Protein AF-A0A7S0MR17-F1 (afdb_monomer_lite)

Organism: NCBI:txid233186

pLDDT: mean 76.52, std 21.22, range [33.5, 97.62]

Radius of gyration: 25.59 Å; chains: 1; bounding box: 51×42×95 Å

Secondary structure (DSSP, 8-state):
----------------------------B-HHHHHHHHHHHHSS---SGGGGTTSHHHHHHHHHH-HHHHHHHHHTSSS-BTB-TTS-HHHHHHHHHHHTT--GGG--HHHHHHT-HHHHHHHHHHHHHHHHHTT-TT---PBPSPSSGGG-

Sequence (152 aa):
LRAVEKKSRTMFAHPSAHTPLSHPSTARLGLQEIFDWAERMSGIPCKCLKDLQDGAILSNIMRRIFPLAAQSCALSGTVGIGARYHDDHWSHVSAMTTYLQLPDHLLDYMGVASGSFEASYGVLVSFYFLNGLSQKHDFAVDFAHPIHPPLA

Foldseek 3Di:
DDDDDDDDDDDDDDDPPPPPPPPPPFPAAAPVNLQVVLCVQQVHRGDALLVPLQVSSVLSNLCRLCVVLLVVCVVVCLVPPPPPPPRHNPSSNVSSCVSVVPDPQQAPNVCSNVSNPCRSVSNSVSSVQSSQCSVDVPDDHHHDPPNDPVVD

Structure (mmCIF, N/CA/C/O backbone):
data_AF-A0A7S0MR17-F1
#
_entry.id   AF-A0A7S0MR17-F1
#
loop_
_atom_site.group_PDB
_atom_site.id
_atom_site.type_symbol
_atom_site.label_atom_id
_atom_site.label_alt_id
_atom_site.label_comp_id
_atom_site.label_asym_id
_atom_site.label_entity_id
_atom_site.label_seq_id
_atom_site.pdbx_PDB_ins_code
_atom_site.Cartn_x
_atom_site.Cartn_y
_atom_site.Cartn_z
_atom_site.occupancy
_atom_site.B_iso_or_equiv
_atom_site.auth_seq_id
_atom_site.auth_comp_id
_atom_site.auth_asym_id
_atom_site.auth_atom_id
_atom_site.pdbx_PDB_model_num
ATOM 1 N N . LEU A 1 1 ? -21.533 -28.681 81.004 1.00 42.50 1 LEU A N 1
ATOM 2 C CA . LEU A 1 1 ? -20.401 -28.830 80.061 1.00 42.50 1 LEU A CA 1
ATOM 3 C C . LEU A 1 1 ? -20.919 -28.560 78.647 1.00 42.50 1 LEU A C 1
ATOM 5 O O . LEU A 1 1 ? -21.804 -29.287 78.237 1.00 42.50 1 LEU A O 1
ATOM 9 N N . ARG A 1 2 ? -20.422 -27.481 78.008 1.00 39.69 2 ARG A N 1
ATOM 10 C CA . ARG A 1 2 ? -20.246 -27.218 76.550 1.00 39.69 2 ARG A CA 1
ATOM 11 C C . ARG A 1 2 ? -21.361 -27.711 75.592 1.00 39.69 2 ARG A C 1
ATOM 13 O O . ARG A 1 2 ? -21.556 -28.905 75.462 1.00 39.69 2 ARG A O 1
ATOM 20 N N . ALA A 1 3 ? -22.178 -26.870 74.947 1.00 33.50 3 ALA A N 1
ATOM 21 C CA . ALA A 1 3 ? -21.874 -25.922 73.854 1.00 33.50 3 ALA A CA 1
ATOM 22 C C . ALA A 1 3 ? -21.032 -26.517 72.702 1.00 33.50 3 ALA A C 1
ATOM 24 O O . ALA A 1 3 ? -19.895 -26.905 72.948 1.00 33.50 3 ALA A O 1
ATOM 25 N N . VAL A 1 4 ? -21.611 -26.552 71.488 1.00 42.41 4 VAL A N 1
ATOM 26 C CA . VAL A 1 4 ? -21.072 -26.222 70.136 1.00 42.41 4 VAL A CA 1
ATOM 27 C C . VAL A 1 4 ? -22.116 -26.742 69.120 1.00 42.41 4 VAL A C 1
ATOM 29 O O . VAL A 1 4 ? -22.362 -27.939 69.050 1.00 42.41 4 VAL A O 1
ATOM 32 N N . GLU A 1 5 ? -23.010 -25.919 68.567 1.00 35.69 5 GLU A N 1
ATOM 33 C CA . GLU A 1 5 ? -22.875 -24.955 67.451 1.00 35.69 5 GLU A CA 1
ATOM 34 C C . GLU A 1 5 ? -22.665 -25.544 66.040 1.00 35.69 5 GLU A C 1
ATOM 36 O O . GLU A 1 5 ? -21.624 -26.106 65.731 1.00 35.69 5 GLU A O 1
ATOM 41 N N . LYS A 1 6 ? -23.662 -25.232 65.189 1.00 36.53 6 LYS A N 1
ATOM 42 C CA . LYS A 1 6 ? -23.595 -24.746 63.793 1.00 36.53 6 LYS A CA 1
ATOM 43 C C . LYS A 1 6 ? -22.846 -25.590 62.748 1.00 36.53 6 LYS A C 1
ATOM 45 O O . LYS A 1 6 ? -21.634 -25.721 62.806 1.00 36.53 6 LYS A O 1
ATOM 50 N N . LYS A 1 7 ? -23.509 -25.835 61.606 1.00 41.22 7 LYS A N 1
ATOM 51 C CA . LYS A 1 7 ? -23.463 -24.876 60.478 1.00 41.22 7 LYS A CA 1
ATOM 52 C C . LYS A 1 7 ? -24.479 -25.206 59.381 1.00 41.22 7 LYS A C 1
ATOM 54 O O . LYS A 1 7 ? -24.493 -26.301 58.830 1.00 41.22 7 LYS A O 1
ATOM 59 N N . SER A 1 8 ? -25.284 -24.202 59.049 1.00 39.66 8 SER A N 1
ATOM 60 C CA . SER A 1 8 ? -26.085 -24.087 57.834 1.00 39.66 8 SER A CA 1
ATOM 61 C C . SER A 1 8 ? -25.241 -24.356 56.588 1.00 39.66 8 SER A C 1
ATOM 63 O O . SER A 1 8 ? -24.134 -23.824 56.474 1.00 39.66 8 SER A O 1
ATOM 65 N N . ARG A 1 9 ? -25.769 -25.129 55.633 1.00 35.75 9 ARG A N 1
ATOM 66 C CA . ARG A 1 9 ? -25.192 -25.225 54.290 1.00 35.75 9 ARG A CA 1
ATOM 67 C C . ARG A 1 9 ? -26.045 -24.408 53.330 1.00 35.75 9 ARG A C 1
ATOM 69 O O . ARG A 1 9 ? -27.203 -24.711 53.070 1.00 35.75 9 ARG A O 1
ATOM 76 N N . THR A 1 10 ? -25.434 -23.313 52.915 1.00 39.56 10 THR A N 1
ATOM 77 C CA . THR A 1 10 ? -25.924 -22.251 52.050 1.00 39.56 10 THR A CA 1
ATOM 78 C C . THR A 1 10 ? -26.326 -22.764 50.669 1.00 39.56 10 THR A C 1
ATOM 80 O O . THR A 1 10 ? -25.689 -23.661 50.116 1.00 39.56 10 THR A O 1
ATOM 83 N N . MET A 1 11 ? -27.368 -22.126 50.132 1.00 36.66 11 MET A N 1
ATOM 84 C CA . MET A 1 11 ? -27.762 -22.110 48.727 1.00 36.66 11 MET A CA 1
ATOM 85 C C . MET A 1 11 ? -26.558 -21.966 47.791 1.00 36.66 11 MET A C 1
ATOM 87 O O . MET A 1 11 ? -25.748 -21.062 47.973 1.00 36.66 11 MET A O 1
ATOM 91 N N . PHE A 1 12 ? -26.523 -22.769 46.730 1.00 36.91 12 PHE A N 1
ATOM 92 C CA . PHE A 1 12 ? -25.887 -22.367 45.481 1.00 36.91 12 PHE A CA 1
ATOM 93 C C . PHE A 1 12 ? -26.861 -22.653 44.346 1.00 36.91 12 PHE A C 1
ATOM 95 O O . PHE A 1 12 ? -27.012 -23.782 43.888 1.00 36.91 12 PHE A O 1
ATOM 102 N N . ALA A 1 13 ? -27.562 -21.593 43.945 1.00 38.25 13 ALA A N 1
ATOM 103 C CA . ALA A 1 13 ? -28.186 -21.515 42.643 1.00 38.25 13 ALA A CA 1
ATOM 104 C C . ALA A 1 13 ? -27.103 -21.733 41.577 1.00 38.25 13 ALA A C 1
ATOM 106 O O . ALA A 1 13 ? -26.018 -21.155 41.657 1.00 38.25 13 ALA A O 1
ATOM 107 N N . HIS A 1 14 ? -27.401 -22.571 40.593 1.00 45.56 14 HIS A N 1
ATOM 108 C CA . HIS A 1 14 ? -26.671 -22.629 39.336 1.00 45.56 14 HIS A CA 1
ATOM 109 C C . HIS A 1 14 ? -27.325 -21.647 38.364 1.00 45.56 14 HIS A C 1
ATOM 111 O O . HIS A 1 14 ? -28.460 -21.885 37.951 1.00 45.56 14 HIS A O 1
ATOM 117 N N . PRO A 1 15 ? -26.625 -20.585 37.944 1.00 41.97 15 PRO A N 1
ATOM 118 C CA . PRO A 1 15 ? -26.915 -19.947 36.682 1.00 41.97 15 PRO A CA 1
ATOM 119 C C . PRO A 1 15 ? -25.733 -20.196 35.746 1.00 41.97 15 PRO A C 1
ATOM 121 O O . PRO A 1 15 ? -24.792 -19.409 35.691 1.00 41.97 15 PRO A O 1
ATOM 124 N N . SER A 1 16 ? -25.786 -21.275 34.966 1.00 38.78 16 SER A N 1
ATOM 125 C CA . SER A 1 16 ? -25.040 -21.320 33.704 1.00 38.78 16 SER A CA 1
ATOM 126 C C . SER A 1 16 ? -25.832 -20.523 32.674 1.00 38.78 16 SER A C 1
ATOM 128 O O . SER A 1 16 ? -26.469 -21.069 31.778 1.00 38.78 16 SER A O 1
ATOM 130 N N . ALA A 1 17 ? -25.836 -19.203 32.851 1.00 39.91 17 ALA A N 1
ATOM 131 C CA . ALA A 1 17 ? -26.126 -18.298 31.761 1.00 39.91 17 ALA A CA 1
ATOM 132 C C . ALA A 1 17 ? -24.934 -18.396 30.806 1.00 39.91 17 ALA A C 1
ATOM 134 O O . ALA A 1 17 ? -23.829 -17.967 31.133 1.00 39.91 17 ALA A O 1
ATOM 135 N N . HIS A 1 18 ? -25.144 -19.006 29.641 1.00 47.22 18 HIS A N 1
ATOM 136 C CA . HIS A 1 18 ? -24.264 -18.787 28.505 1.00 47.22 18 HIS A CA 1
ATOM 137 C C . HIS A 1 18 ? -24.408 -17.318 28.125 1.00 47.22 18 HIS A C 1
ATOM 139 O O . HIS A 1 18 ? -25.305 -16.945 27.375 1.00 47.22 18 HIS A O 1
ATOM 145 N N . THR A 1 19 ? -23.566 -16.470 28.706 1.00 46.41 19 THR A N 1
ATOM 146 C CA . THR A 1 19 ? -23.366 -15.114 28.218 1.00 46.41 19 THR A CA 1
ATOM 147 C C . THR A 1 19 ? -22.829 -15.265 26.797 1.00 46.41 19 THR A C 1
ATOM 149 O O . THR A 1 19 ? -21.746 -15.839 26.638 1.00 46.41 19 THR A O 1
ATOM 152 N N . PRO A 1 20 ? -23.545 -14.824 25.747 1.00 40.16 20 PRO A N 1
ATOM 153 C CA . PRO A 1 20 ? -22.907 -14.693 24.455 1.00 40.16 20 PRO A CA 1
ATOM 154 C C . PRO A 1 20 ? -21.751 -13.721 24.665 1.00 40.16 20 PRO A C 1
ATOM 156 O O . PRO A 1 20 ? -21.947 -12.641 25.227 1.00 40.16 20 PRO A O 1
ATOM 159 N N . LEU A 1 21 ? -20.542 -14.141 24.292 1.00 41.56 21 LEU 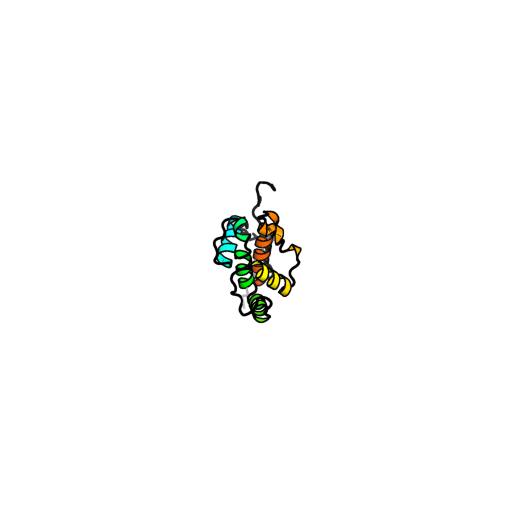A N 1
ATOM 160 C CA . LEU A 1 21 ? -19.398 -13.249 24.186 1.00 41.56 21 LEU A CA 1
ATOM 161 C C . LEU A 1 21 ? -19.837 -12.122 23.255 1.00 41.56 21 LEU A C 1
ATOM 163 O O . LEU A 1 21 ? -19.906 -12.290 22.041 1.00 41.56 21 LEU A O 1
ATOM 167 N N . SER A 1 22 ? -20.223 -10.993 23.837 1.00 37.62 22 SER A N 1
ATOM 168 C CA . SER A 1 22 ? -20.433 -9.761 23.108 1.00 37.62 22 SER A CA 1
ATOM 169 C C . SER A 1 22 ? -19.066 -9.384 22.568 1.00 37.62 22 SER A C 1
ATOM 171 O O . SER A 1 22 ? -18.251 -8.804 23.290 1.00 37.62 22 SER A O 1
ATOM 173 N N . HIS A 1 23 ? -18.788 -9.788 21.328 1.00 48.22 23 HIS A N 1
ATOM 174 C CA . HIS A 1 23 ? -17.677 -9.238 20.577 1.00 48.22 23 HIS A CA 1
ATOM 175 C C . HIS A 1 23 ? -17.820 -7.715 20.670 1.00 48.22 23 HIS A C 1
ATOM 177 O O . HIS A 1 23 ? -18.910 -7.199 20.392 1.00 48.22 23 HIS A O 1
ATOM 183 N N . PRO A 1 24 ? -16.794 -6.992 21.153 1.00 45.28 24 PRO A N 1
ATOM 184 C CA . PRO A 1 24 ? -16.840 -5.541 21.150 1.00 45.28 24 PRO A CA 1
ATOM 185 C C . PRO A 1 24 ? -17.117 -5.137 19.709 1.00 45.28 24 PRO A C 1
ATOM 187 O O . PRO A 1 24 ? -16.382 -5.580 18.834 1.00 45.28 24 PRO A O 1
ATOM 190 N N . SER A 1 25 ? -18.214 -4.400 19.493 1.00 47.00 25 SER A N 1
ATOM 191 C CA . SER A 1 25 ? -18.681 -3.914 18.192 1.00 47.00 25 SER A CA 1
ATOM 192 C C . SER A 1 25 ? -17.486 -3.608 17.298 1.00 47.00 25 SER A C 1
ATOM 194 O O . SER A 1 25 ? -16.844 -2.568 17.460 1.00 47.00 25 SER A O 1
ATOM 196 N N . THR A 1 26 ? -17.146 -4.544 16.414 1.00 54.41 26 THR A N 1
ATOM 197 C CA . THR A 1 26 ? -16.021 -4.418 15.502 1.00 54.41 26 THR A CA 1
ATOM 198 C C . THR A 1 26 ? -16.373 -3.246 14.606 1.00 54.41 26 THR A C 1
ATOM 200 O O . THR A 1 26 ? -17.376 -3.266 13.891 1.00 54.41 26 THR A O 1
ATOM 203 N N . ALA A 1 27 ? -15.629 -2.147 14.745 1.00 62.94 27 ALA A N 1
ATOM 204 C CA . ALA A 1 27 ? -15.779 -1.007 13.859 1.00 62.94 27 ALA A CA 1
ATOM 205 C C . ALA A 1 27 ? -15.641 -1.540 12.430 1.00 62.94 27 ALA A C 1
ATOM 207 O O . ALA A 1 27 ? -14.603 -2.101 12.078 1.00 62.94 27 ALA A O 1
ATOM 208 N N . ARG A 1 28 ? -16.723 -1.461 11.653 1.00 76.50 28 ARG A N 1
ATOM 209 C CA . ARG A 1 28 ? -16.729 -1.981 10.289 1.00 76.50 28 ARG A CA 1
ATOM 210 C C . ARG A 1 28 ? -15.767 -1.142 9.464 1.00 76.50 28 ARG A C 1
ATOM 212 O O . ARG A 1 28 ? -15.864 0.080 9.464 1.00 76.50 28 ARG A O 1
ATOM 219 N N . LEU A 1 29 ? -14.851 -1.799 8.771 1.00 84.12 29 LEU A N 1
ATOM 220 C CA . LEU A 1 29 ? -13.885 -1.146 7.904 1.00 84.12 29 LEU A CA 1
ATOM 221 C C . LEU A 1 29 ? -14.555 -0.843 6.564 1.00 84.12 29 LEU A C 1
ATOM 223 O O . LEU A 1 29 ? -14.803 -1.748 5.764 1.00 84.12 29 LEU A O 1
ATOM 227 N N . GLY A 1 30 ? -14.912 0.418 6.348 1.00 87.25 30 GLY A N 1
ATOM 228 C CA . GLY A 1 30 ? -15.416 0.914 5.077 1.00 87.25 30 GLY A CA 1
ATOM 229 C C . GLY A 1 30 ? -14.308 1.499 4.204 1.00 87.25 30 GLY A C 1
ATOM 230 O O . GLY A 1 30 ? -13.121 1.499 4.541 1.00 87.25 30 GLY A O 1
ATOM 231 N N . LEU A 1 31 ? -14.713 1.992 3.033 1.00 89.25 31 LEU A N 1
ATOM 232 C CA . LEU A 1 31 ? -13.797 2.583 2.059 1.00 89.25 31 LEU A CA 1
ATOM 233 C C . LEU A 1 31 ? -13.149 3.872 2.593 1.00 89.25 31 LEU A C 1
ATOM 235 O O . LEU A 1 31 ? -11.956 4.086 2.391 1.00 89.25 31 LEU A O 1
ATOM 239 N N . GLN A 1 32 ? -13.914 4.697 3.315 1.00 91.06 32 GLN A N 1
ATOM 240 C CA . GLN A 1 32 ? -13.398 5.937 3.897 1.00 91.06 32 GLN A CA 1
ATOM 241 C C . GLN A 1 32 ? -12.350 5.649 4.974 1.00 91.06 32 GLN A C 1
ATOM 243 O O . GLN A 1 32 ? -11.288 6.263 4.981 1.00 91.06 32 GLN A O 1
ATOM 248 N N . GLU A 1 33 ? -12.601 4.668 5.841 1.00 92.19 33 GLU A N 1
ATOM 249 C CA . GLU A 1 33 ? -11.664 4.278 6.892 1.00 92.19 33 GLU A CA 1
ATOM 250 C C . GLU A 1 33 ? -10.354 3.719 6.313 1.00 92.19 33 GLU A C 1
ATOM 252 O O . GLU A 1 33 ? -9.282 3.950 6.877 1.00 92.19 33 GLU A O 1
ATOM 257 N N . ILE A 1 34 ? -10.423 3.022 5.171 1.00 94.12 34 ILE A N 1
ATOM 258 C CA . ILE A 1 34 ? -9.244 2.578 4.417 1.00 94.12 34 ILE A CA 1
ATOM 259 C C . ILE A 1 34 ? -8.448 3.772 3.877 1.00 94.12 34 ILE A C 1
ATOM 261 O O . ILE A 1 34 ? -7.225 3.788 4.018 1.00 94.12 34 ILE A O 1
ATOM 265 N N . PHE A 1 35 ? -9.108 4.780 3.305 1.00 95.38 35 PHE A N 1
ATOM 266 C CA . PHE A 1 35 ? -8.438 5.988 2.815 1.00 95.38 35 PHE A CA 1
ATOM 267 C C . PHE A 1 35 ? -7.792 6.793 3.945 1.00 95.38 35 PHE A C 1
ATOM 269 O O . PHE A 1 35 ? -6.612 7.134 3.862 1.00 95.38 35 PHE A O 1
ATOM 276 N N . ASP A 1 36 ? -8.509 7.002 5.048 1.00 95.94 36 ASP A N 1
ATOM 277 C CA . ASP A 1 36 ? -7.985 7.704 6.223 1.00 95.94 36 ASP A CA 1
ATOM 278 C C . ASP A 1 36 ? -6.812 6.944 6.861 1.00 95.94 36 ASP A C 1
ATOM 280 O O . ASP A 1 36 ? -5.866 7.533 7.395 1.00 95.94 36 ASP A O 1
ATOM 284 N N . TRP A 1 37 ? -6.849 5.609 6.834 1.00 96.19 37 TRP A N 1
ATOM 285 C CA . TRP A 1 37 ? -5.715 4.787 7.238 1.00 96.19 37 TRP A CA 1
ATOM 286 C C . TRP A 1 37 ? -4.527 4.944 6.281 1.00 96.19 37 TRP A C 1
ATOM 288 O O . TRP A 1 37 ? -3.413 5.188 6.752 1.00 96.19 3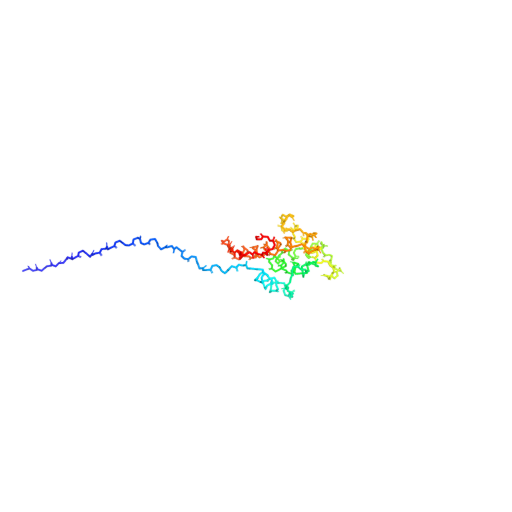7 TRP A O 1
ATOM 298 N N . ALA A 1 38 ? -4.751 4.853 4.970 1.00 97.19 38 ALA A N 1
ATOM 299 C CA . ALA A 1 38 ? -3.704 4.973 3.960 1.00 97.19 38 ALA A CA 1
ATOM 300 C C . ALA A 1 38 ? -3.014 6.343 4.026 1.00 97.19 38 ALA A C 1
ATOM 302 O O . ALA A 1 38 ? -1.784 6.414 3.981 1.00 97.19 38 ALA A O 1
ATOM 303 N N . GLU A 1 39 ? -3.779 7.417 4.226 1.00 97.62 39 GLU A N 1
ATOM 304 C CA . GLU A 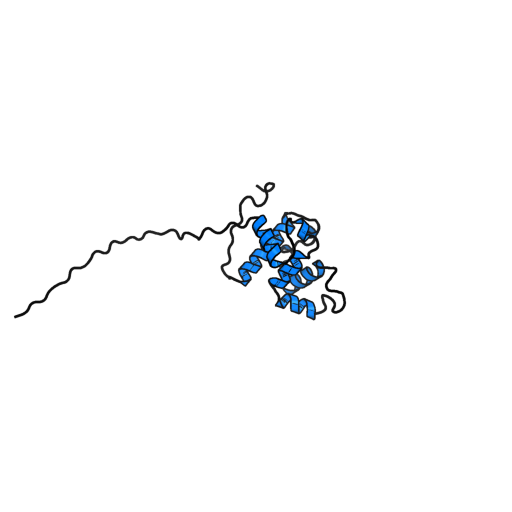1 39 ? -3.262 8.775 4.404 1.00 97.62 39 GLU A CA 1
ATOM 305 C C . GLU A 1 39 ? -2.373 8.891 5.646 1.00 97.62 39 GLU A C 1
ATOM 307 O O . GLU A 1 39 ? -1.233 9.346 5.559 1.00 97.62 39 GLU A O 1
ATOM 312 N N . ARG A 1 40 ? -2.830 8.401 6.806 1.00 97.12 40 ARG A N 1
ATOM 313 C CA . ARG A 1 40 ? -2.023 8.433 8.042 1.00 97.12 40 ARG A CA 1
ATOM 314 C C . ARG A 1 40 ? -0.749 7.601 7.940 1.00 97.12 40 ARG A C 1
ATOM 316 O O . ARG A 1 40 ? 0.280 7.973 8.510 1.00 97.12 40 ARG A O 1
ATOM 323 N N . MET A 1 41 ? -0.820 6.458 7.263 1.00 96.62 41 MET A N 1
ATOM 324 C CA . MET A 1 41 ? 0.319 5.557 7.112 1.00 96.62 41 MET A CA 1
ATOM 325 C C . MET A 1 41 ? 1.352 6.118 6.140 1.00 96.62 41 MET A C 1
ATOM 327 O O . MET A 1 41 ? 2.539 6.138 6.472 1.00 96.62 41 MET A O 1
ATOM 331 N N . SER A 1 42 ? 0.901 6.599 4.981 1.00 96.19 42 SER A N 1
ATOM 332 C CA . SER A 1 42 ? 1.770 7.126 3.928 1.00 96.19 42 SER A CA 1
ATOM 333 C C . SER A 1 42 ? 2.271 8.547 4.194 1.00 96.19 42 SER A C 1
ATOM 335 O O . SER A 1 42 ? 3.347 8.904 3.722 1.00 96.19 42 SER A O 1
ATOM 337 N N . GLY A 1 43 ? 1.508 9.358 4.934 1.00 96.19 43 GLY A N 1
ATOM 338 C CA . GLY A 1 43 ? 1.727 10.800 5.052 1.00 96.19 43 GLY A CA 1
ATOM 339 C C . GLY A 1 43 ? 1.308 11.597 3.808 1.00 96.19 43 GLY A C 1
ATOM 340 O O . GLY A 1 43 ? 1.623 12.782 3.726 1.00 96.19 43 GLY A O 1
ATOM 341 N N . ILE A 1 44 ? 0.625 10.967 2.846 1.00 95.56 44 ILE A N 1
ATOM 342 C CA . ILE A 1 44 ? 0.165 11.567 1.587 1.00 95.56 44 ILE A CA 1
ATOM 343 C C . ILE A 1 44 ? -1.370 11.543 1.572 1.00 95.56 44 ILE A C 1
ATOM 345 O O . ILE A 1 44 ? -1.943 10.506 1.906 1.00 95.56 44 ILE A O 1
ATOM 349 N N . PRO A 1 45 ? -2.055 12.634 1.174 1.00 96.75 45 PRO A N 1
ATOM 350 C CA . PRO A 1 45 ? -3.508 12.629 1.036 1.00 96.75 45 PRO A CA 1
ATOM 351 C C . PRO A 1 45 ? -4.003 11.473 0.161 1.00 96.75 45 PRO A C 1
ATOM 353 O O . PRO A 1 45 ? -3.537 11.301 -0.962 1.00 96.75 45 PRO A O 1
ATOM 356 N N . CYS A 1 46 ? -4.968 10.707 0.668 1.00 95.94 46 CYS A N 1
ATOM 357 C CA . CYS A 1 46 ? -5.602 9.610 -0.058 1.00 95.94 46 CYS A CA 1
ATOM 358 C C . CYS A 1 46 ? -7.111 9.817 0.022 1.00 95.94 46 CYS A C 1
ATOM 360 O O . CYS A 1 46 ? -7.700 9.670 1.088 1.00 95.94 46 CYS A O 1
ATOM 362 N N . LYS A 1 47 ? -7.731 10.248 -1.076 1.00 93.88 47 LYS A N 1
ATOM 363 C CA . LYS A 1 47 ? -9.164 10.571 -1.148 1.00 93.88 47 LYS A CA 1
ATOM 364 C C . LYS A 1 47 ? -9.909 9.653 -2.106 1.00 93.88 47 LYS A C 1
ATOM 366 O O . LYS A 1 47 ? -11.123 9.504 -1.987 1.00 93.88 47 LYS A O 1
ATOM 371 N N . CYS A 1 48 ? -9.205 9.044 -3.055 1.00 93.00 48 CYS A N 1
ATOM 372 C CA . CYS A 1 48 ? -9.773 8.079 -3.978 1.00 93.00 48 CYS A CA 1
ATOM 373 C C . CYS A 1 48 ? -8.733 7.057 -4.451 1.00 93.00 48 CYS A C 1
ATOM 375 O O . CYS A 1 48 ? -7.528 7.239 -4.314 1.00 93.00 48 CYS A O 1
ATOM 377 N N . LEU A 1 49 ? -9.202 5.979 -5.082 1.00 92.81 49 LEU A N 1
ATOM 378 C CA . LEU A 1 49 ? -8.329 4.909 -5.581 1.00 92.81 49 LEU A CA 1
ATOM 379 C C . LEU A 1 49 ? -7.370 5.355 -6.696 1.00 92.81 49 LEU A C 1
ATOM 381 O O . LEU A 1 49 ? -6.357 4.695 -6.914 1.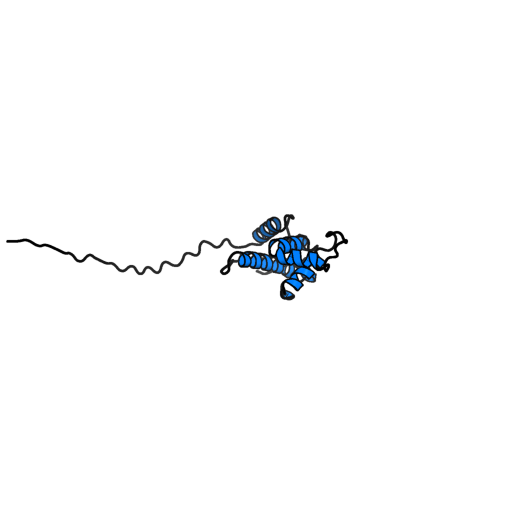00 92.81 49 LEU A O 1
ATOM 385 N N . LYS A 1 50 ? -7.666 6.462 -7.393 1.00 92.81 50 LYS A N 1
ATOM 386 C CA . LYS A 1 50 ? -6.767 7.018 -8.419 1.00 92.81 50 LYS A CA 1
ATOM 387 C C . LYS A 1 50 ? -5.489 7.598 -7.816 1.00 92.81 50 LYS A C 1
ATOM 389 O O . LYS A 1 50 ? -4.473 7.622 -8.498 1.00 92.81 50 LYS A O 1
ATOM 394 N N . ASP A 1 51 ? -5.515 7.979 -6.540 1.00 94.88 51 ASP A N 1
ATOM 395 C CA . ASP A 1 51 ? -4.344 8.524 -5.846 1.00 94.88 51 ASP A CA 1
ATOM 396 C C . ASP A 1 51 ? -3.235 7.467 -5.667 1.00 94.88 51 ASP A C 1
ATOM 398 O O . ASP A 1 51 ? -2.109 7.801 -5.320 1.00 94.88 51 ASP A O 1
ATOM 402 N N . LEU A 1 52 ? -3.532 6.183 -5.910 1.00 94.62 52 LEU A N 1
ATOM 403 C CA . LEU A 1 52 ? -2.562 5.086 -5.831 1.00 94.62 52 LEU A CA 1
ATOM 404 C C . LEU A 1 52 ? -1.781 4.851 -7.134 1.00 94.62 52 LEU A C 1
ATOM 406 O O . LEU A 1 52 ? -0.830 4.071 -7.123 1.00 94.62 52 LEU A O 1
ATOM 410 N N . GLN A 1 53 ? -2.190 5.458 -8.254 1.00 93.69 53 GLN A N 1
ATOM 411 C CA . GLN A 1 53 ? -1.712 5.098 -9.600 1.00 93.69 53 GLN A CA 1
ATOM 412 C C . GLN A 1 53 ? -0.207 5.291 -9.803 1.00 93.69 53 GLN A C 1
ATOM 414 O O . GLN A 1 53 ? 0.409 4.577 -10.593 1.00 93.69 53 GLN A O 1
ATOM 419 N N . ASP A 1 54 ? 0.393 6.245 -9.099 1.00 90.12 54 ASP A N 1
ATOM 420 C CA . ASP A 1 54 ? 1.822 6.535 -9.185 1.00 90.12 54 ASP A CA 1
ATOM 421 C C . ASP A 1 54 ? 2.671 5.694 -8.218 1.00 90.12 54 ASP A C 1
ATOM 423 O O . ASP A 1 54 ? 3.891 5.845 -8.195 1.00 90.12 54 ASP A O 1
ATOM 427 N N . GLY A 1 55 ? 2.038 4.846 -7.397 1.00 92.19 55 GLY A N 1
ATOM 428 C CA . GLY A 1 55 ? 2.681 3.988 -6.406 1.00 92.19 55 GLY A CA 1
ATOM 429 C C . GLY A 1 55 ? 3.212 4.709 -5.160 1.00 92.19 55 GLY A C 1
ATOM 430 O O . GLY A 1 55 ? 3.732 4.041 -4.262 1.00 92.19 55 GLY A O 1
ATOM 431 N N . ALA A 1 56 ? 3.087 6.037 -5.046 1.00 93.44 56 ALA A N 1
ATOM 432 C CA . ALA A 1 56 ? 3.692 6.824 -3.966 1.00 93.44 56 ALA A CA 1
ATOM 433 C C . ALA A 1 56 ? 3.138 6.433 -2.592 1.00 93.44 56 ALA A C 1
ATOM 435 O O . ALA A 1 56 ? 3.889 6.190 -1.639 1.00 93.44 56 ALA A O 1
ATOM 436 N N . ILE A 1 57 ? 1.810 6.339 -2.496 1.00 95.69 57 ILE A N 1
ATOM 437 C CA . ILE A 1 57 ? 1.104 5.956 -1.269 1.00 95.69 57 ILE A CA 1
ATOM 438 C C . ILE A 1 57 ? 1.520 4.543 -0.848 1.00 95.69 57 ILE A C 1
ATOM 440 O O . ILE A 1 57 ? 1.915 4.336 0.300 1.00 95.69 57 ILE A O 1
ATOM 444 N N . LEU A 1 58 ? 1.512 3.590 -1.785 1.00 94.94 58 LEU A N 1
ATOM 445 C CA . LEU A 1 58 ? 1.869 2.193 -1.524 1.00 94.94 58 LEU A CA 1
ATOM 446 C C . LEU A 1 58 ? 3.326 2.053 -1.070 1.00 94.94 58 LEU A C 1
ATOM 448 O O . LEU A 1 58 ? 3.590 1.401 -0.062 1.00 94.94 58 LEU A O 1
ATOM 452 N N . SER A 1 59 ? 4.255 2.734 -1.743 1.00 93.19 59 SER A N 1
ATOM 453 C CA . SER A 1 59 ? 5.671 2.781 -1.365 1.00 93.19 59 SER A CA 1
ATOM 454 C C . SER A 1 59 ? 5.864 3.278 0.072 1.00 93.19 59 SER A C 1
ATOM 456 O O . SER A 1 59 ? 6.556 2.640 0.868 1.00 93.19 59 SER A O 1
ATOM 458 N N . ASN A 1 60 ? 5.227 4.392 0.454 1.00 94.75 60 ASN A N 1
ATOM 459 C CA . ASN A 1 60 ? 5.332 4.915 1.821 1.00 94.75 60 ASN A CA 1
ATOM 460 C C . ASN A 1 60 ? 4.708 3.969 2.860 1.00 94.75 60 ASN A C 1
ATOM 462 O O . ASN A 1 60 ? 5.289 3.775 3.930 1.00 94.75 60 ASN A O 1
ATOM 466 N N . ILE A 1 61 ? 3.559 3.357 2.551 1.00 95.88 61 ILE A N 1
ATOM 467 C CA . ILE A 1 61 ? 2.919 2.374 3.434 1.00 95.88 61 ILE A CA 1
ATOM 468 C C . ILE A 1 61 ? 3.855 1.185 3.670 1.00 95.88 61 ILE A C 1
ATOM 470 O O . ILE A 1 61 ? 4.116 0.841 4.823 1.00 95.88 61 ILE A O 1
ATOM 474 N N . MET A 1 62 ? 4.416 0.591 2.611 1.00 93.12 62 MET A N 1
ATOM 475 C CA . MET A 1 62 ? 5.313 -0.563 2.735 1.00 93.12 62 MET A CA 1
ATOM 476 C C . MET A 1 62 ? 6.545 -0.245 3.581 1.00 93.12 62 MET A C 1
ATOM 478 O O . MET A 1 62 ? 6.899 -1.035 4.456 1.00 93.12 62 MET A O 1
ATOM 482 N N . ARG A 1 63 ? 7.153 0.935 3.400 1.00 92.88 63 ARG A N 1
ATOM 483 C CA . ARG A 1 63 ? 8.284 1.385 4.230 1.00 92.88 63 ARG A CA 1
ATOM 484 C C . ARG A 1 63 ? 7.945 1.468 5.709 1.00 92.88 63 ARG A C 1
ATOM 486 O O . ARG A 1 63 ? 8.810 1.236 6.550 1.00 92.88 63 ARG A O 1
ATOM 493 N N . ARG A 1 64 ? 6.697 1.799 6.030 1.00 93.56 64 ARG A N 1
ATOM 494 C CA . ARG A 1 64 ? 6.239 1.931 7.410 1.00 93.56 64 ARG A CA 1
ATOM 495 C C . ARG A 1 64 ? 5.869 0.595 8.042 1.00 93.56 64 ARG A C 1
ATOM 497 O O . ARG A 1 64 ? 6.140 0.409 9.223 1.00 93.56 64 ARG A O 1
ATOM 504 N N . ILE A 1 65 ? 5.284 -0.320 7.271 1.00 93.69 65 ILE A N 1
ATOM 505 C CA . ILE A 1 65 ? 4.945 -1.669 7.747 1.00 93.69 65 ILE A CA 1
ATOM 506 C C . ILE A 1 65 ? 6.215 -2.528 7.876 1.00 93.69 65 ILE A C 1
ATOM 508 O O . ILE A 1 65 ? 6.368 -3.255 8.854 1.00 93.69 65 ILE A O 1
ATOM 512 N N . PHE A 1 66 ? 7.150 -2.414 6.927 1.00 92.44 66 PHE A N 1
ATOM 513 C CA . PHE A 1 66 ? 8.340 -3.264 6.825 1.00 92.44 66 PHE A CA 1
ATOM 514 C C . PHE A 1 66 ? 9.643 -2.442 6.737 1.00 92.44 66 PHE A C 1
ATOM 516 O O . PHE A 1 66 ? 10.351 -2.497 5.724 1.00 92.44 66 PHE A O 1
ATOM 523 N N . PRO A 1 67 ? 10.017 -1.697 7.794 1.00 91.50 67 PRO A N 1
ATOM 524 C CA . PRO A 1 67 ? 11.163 -0.784 7.752 1.00 91.50 67 PRO A CA 1
ATOM 525 C C . PRO A 1 67 ? 12.499 -1.491 7.487 1.00 91.50 67 PRO A C 1
ATOM 527 O O . PRO A 1 67 ? 13.353 -0.955 6.784 1.00 91.50 67 PRO A O 1
ATOM 530 N N . LEU A 1 68 ? 12.672 -2.718 7.988 1.00 89.88 68 LEU A N 1
ATOM 531 C CA . LEU A 1 68 ? 13.887 -3.505 7.755 1.00 89.88 68 LEU A CA 1
ATOM 532 C C . LEU A 1 68 ? 14.019 -3.941 6.290 1.00 89.88 68 LEU A C 1
ATOM 534 O O . LEU A 1 68 ? 15.105 -3.870 5.726 1.00 89.88 68 LEU A O 1
ATOM 538 N N . ALA A 1 69 ? 12.914 -4.335 5.651 1.00 88.62 69 ALA A N 1
ATOM 539 C CA . ALA A 1 69 ? 12.910 -4.679 4.230 1.00 88.62 69 ALA A CA 1
ATOM 540 C C . ALA A 1 69 ? 13.216 -3.454 3.361 1.00 88.62 69 ALA A C 1
ATOM 542 O O . ALA A 1 69 ? 14.023 -3.536 2.436 1.00 88.62 69 ALA A O 1
ATOM 543 N N . ALA A 1 70 ? 12.634 -2.301 3.701 1.00 88.31 70 ALA A N 1
ATOM 544 C CA . ALA A 1 70 ? 12.923 -1.042 3.026 1.00 88.31 70 ALA A CA 1
ATOM 545 C C . ALA A 1 70 ? 14.406 -0.653 3.130 1.00 88.31 70 ALA A C 1
ATOM 547 O O . ALA A 1 70 ? 15.006 -0.241 2.136 1.00 88.31 70 ALA A O 1
ATOM 548 N N . GLN A 1 71 ? 15.009 -0.822 4.312 1.00 87.94 71 GLN A N 1
ATOM 549 C CA . GLN A 1 71 ? 16.434 -0.578 4.521 1.00 87.94 71 GLN A CA 1
ATOM 550 C C . GLN A 1 71 ? 17.300 -1.527 3.684 1.00 87.94 71 GLN A C 1
ATOM 552 O O . GLN A 1 71 ? 18.217 -1.066 3.006 1.00 87.94 71 GLN A O 1
ATOM 557 N N . SER A 1 72 ? 16.990 -2.826 3.672 1.00 87.12 72 SER A N 1
ATOM 558 C CA . SER A 1 72 ? 17.699 -3.804 2.839 1.00 87.12 72 SER A CA 1
ATOM 559 C C . SER A 1 72 ? 17.621 -3.452 1.352 1.00 87.12 72 SER A C 1
ATOM 561 O O . SER A 1 72 ? 18.647 -3.414 0.680 1.00 87.12 72 SER A O 1
ATOM 563 N N . CYS A 1 73 ? 16.435 -3.098 0.847 1.00 84.44 73 CYS A N 1
ATOM 564 C CA . CYS A 1 73 ? 16.248 -2.715 -0.557 1.00 84.44 73 CYS A CA 1
ATOM 565 C C . CYS A 1 73 ? 17.025 -1.442 -0.940 1.00 84.44 73 CYS A C 1
ATOM 567 O O . CYS A 1 73 ? 17.444 -1.300 -2.088 1.00 84.44 73 CYS A O 1
ATOM 569 N N . ALA A 1 74 ? 17.230 -0.519 0.006 1.00 79.19 74 ALA A N 1
ATOM 570 C CA . ALA A 1 74 ? 18.049 0.673 -0.206 1.00 79.19 74 ALA A CA 1
ATOM 571 C C . ALA A 1 74 ? 19.557 0.353 -0.229 1.00 79.19 74 ALA A C 1
ATOM 573 O O . ALA A 1 74 ? 20.301 0.944 -1.008 1.00 79.19 74 ALA A O 1
ATOM 574 N N . LEU A 1 75 ? 20.011 -0.588 0.606 1.00 75.00 75 LEU A N 1
ATOM 575 C CA . LEU A 1 75 ? 21.420 -0.991 0.698 1.00 75.00 75 LEU A CA 1
ATOM 576 C C . LEU A 1 75 ? 21.860 -1.903 -0.453 1.00 75.00 75 LEU A C 1
ATOM 578 O O . LEU A 1 75 ? 22.998 -1.805 -0.905 1.00 75.00 75 LEU A O 1
ATOM 582 N N . SER A 1 76 ? 20.973 -2.769 -0.947 1.00 68.44 76 SER A N 1
ATOM 583 C CA . SER A 1 76 ? 21.268 -3.710 -2.034 1.00 68.44 76 SER A CA 1
ATOM 584 C C . SER A 1 76 ? 21.477 -3.045 -3.398 1.00 68.44 76 SER A C 1
ATOM 586 O O . SER A 1 76 ? 21.765 -3.742 -4.367 1.00 68.44 76 SER A O 1
ATOM 588 N N . GLY A 1 77 ? 21.325 -1.721 -3.512 1.00 57.75 77 GLY A N 1
ATOM 589 C CA . GLY A 1 77 ? 21.515 -0.999 -4.774 1.00 57.75 77 GLY A CA 1
ATOM 590 C C . GLY A 1 77 ? 20.505 -1.367 -5.866 1.00 57.75 77 GLY A C 1
ATOM 591 O O . GLY A 1 77 ? 20.596 -0.842 -6.971 1.00 57.75 77 GLY A O 1
ATOM 592 N N . THR A 1 78 ? 19.512 -2.209 -5.555 1.00 54.41 78 THR A N 1
ATOM 593 C CA . THR A 1 78 ? 18.327 -2.474 -6.386 1.00 54.41 78 THR A CA 1
ATOM 594 C C . THR A 1 78 ? 17.529 -1.198 -6.649 1.00 54.41 78 THR A C 1
ATOM 596 O O . THR A 1 78 ? 16.834 -1.095 -7.651 1.00 54.41 78 THR A O 1
ATOM 599 N N . VAL A 1 79 ? 17.693 -0.198 -5.780 1.00 53.53 79 VAL A N 1
ATOM 600 C CA . VAL A 1 79 ? 17.327 1.199 -6.009 1.00 53.53 79 VAL A CA 1
ATOM 601 C C . VAL A 1 79 ? 18.638 1.985 -5.928 1.00 53.53 79 VAL A C 1
ATOM 603 O O . VAL A 1 79 ? 19.186 2.159 -4.843 1.00 53.53 79 VAL A O 1
ATOM 606 N N . GLY A 1 80 ? 19.224 2.330 -7.077 1.00 44.50 80 GLY A N 1
ATOM 607 C CA . GLY A 1 80 ? 20.615 2.787 -7.172 1.00 44.50 80 GLY A CA 1
ATOM 608 C C . GLY A 1 80 ? 20.968 3.920 -6.201 1.00 44.50 80 GLY A C 1
ATOM 609 O O . GLY A 1 80 ? 20.332 4.973 -6.205 1.00 44.50 80 GLY A O 1
ATOM 610 N N . ILE A 1 81 ? 22.028 3.718 -5.411 1.00 42.53 81 ILE A N 1
ATOM 611 C CA . ILE A 1 81 ? 22.654 4.734 -4.551 1.00 42.53 81 ILE A CA 1
ATOM 612 C C . ILE A 1 81 ? 23.246 5.821 -5.465 1.00 42.53 81 ILE A C 1
ATOM 614 O O . ILE A 1 81 ? 24.400 5.747 -5.870 1.00 42.53 81 ILE A O 1
ATOM 618 N N . GLY A 1 82 ? 22.435 6.795 -5.878 1.00 41.97 82 GLY A N 1
ATOM 619 C CA . GLY A 1 82 ? 22.866 7.887 -6.761 1.00 41.97 82 GLY A CA 1
ATOM 620 C C . GLY A 1 82 ? 21.820 8.347 -7.774 1.00 41.97 82 GLY A C 1
ATOM 621 O O . GLY A 1 82 ? 21.878 9.493 -8.218 1.00 41.97 82 GLY A O 1
ATOM 622 N N . ALA A 1 83 ? 20.819 7.519 -8.079 1.00 40.34 83 ALA A N 1
ATOM 623 C CA . ALA A 1 83 ? 19.575 8.015 -8.645 1.00 40.34 83 ALA A CA 1
ATOM 624 C C . ALA A 1 83 ? 18.753 8.537 -7.470 1.00 40.34 83 ALA A C 1
ATOM 626 O O . ALA A 1 83 ? 18.583 7.856 -6.459 1.00 40.34 83 ALA A O 1
ATOM 627 N N . ARG A 1 84 ? 18.301 9.783 -7.555 1.00 41.81 84 ARG A N 1
ATOM 628 C CA . ARG A 1 84 ? 17.395 10.355 -6.560 1.00 41.81 84 ARG A CA 1
ATOM 629 C C . ARG A 1 84 ? 16.260 9.349 -6.351 1.00 41.81 84 ARG A C 1
ATOM 631 O O . ARG A 1 84 ? 15.778 8.777 -7.322 1.00 41.81 84 ARG A O 1
ATOM 638 N N . TYR A 1 85 ? 15.862 9.138 -5.103 1.00 46.88 85 TYR A N 1
ATOM 639 C CA . TYR A 1 85 ? 14.788 8.245 -4.640 1.00 46.88 85 TYR A CA 1
ATOM 640 C C . TYR A 1 85 ? 13.393 8.597 -5.220 1.00 46.88 85 TYR A C 1
ATOM 642 O O . TYR A 1 85 ? 12.375 8.382 -4.576 1.00 46.88 85 TYR A O 1
ATOM 650 N N . HIS A 1 86 ? 13.337 9.260 -6.372 1.00 43.00 86 HIS A N 1
ATOM 651 C CA . HIS A 1 86 ? 12.413 10.352 -6.615 1.00 43.00 86 HIS A CA 1
ATOM 652 C C . HIS A 1 86 ? 11.508 10.166 -7.829 1.00 43.00 86 HIS A C 1
ATOM 654 O O . HIS A 1 86 ? 10.550 10.919 -7.910 1.00 43.00 86 HIS A O 1
ATOM 660 N N . ASP A 1 87 ? 11.740 9.184 -8.711 1.00 53.34 87 ASP A N 1
ATOM 661 C CA . ASP A 1 87 ? 10.961 9.111 -9.961 1.00 53.34 87 ASP A CA 1
ATOM 662 C C . ASP A 1 87 ? 10.332 7.745 -10.285 1.00 53.34 87 ASP A C 1
ATOM 664 O O . ASP A 1 87 ? 9.606 7.650 -11.270 1.00 53.34 87 ASP A O 1
ATOM 668 N N . ASP A 1 88 ? 10.525 6.696 -9.472 1.00 75.38 88 ASP A N 1
ATOM 669 C CA . ASP A 1 88 ? 9.810 5.430 -9.701 1.00 75.38 88 ASP A CA 1
ATOM 670 C C . ASP A 1 88 ? 9.415 4.713 -8.399 1.00 75.38 88 ASP A C 1
ATOM 672 O O . ASP A 1 88 ? 10.102 3.818 -7.893 1.00 75.38 88 ASP A O 1
ATOM 67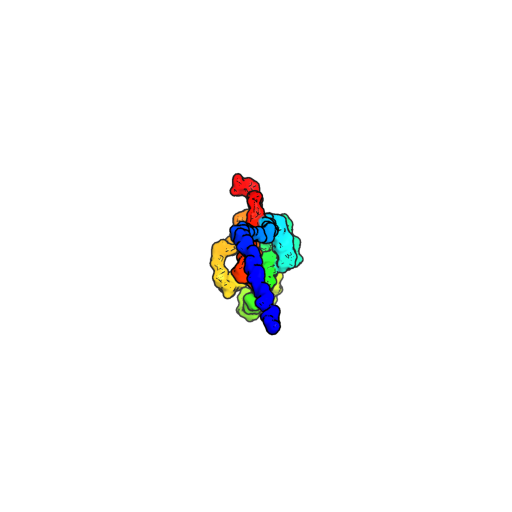6 N N . HIS A 1 89 ? 8.278 5.121 -7.829 1.00 86.94 89 HIS A N 1
ATOM 677 C CA . HIS A 1 89 ? 7.716 4.462 -6.651 1.00 86.94 89 HIS A CA 1
ATOM 678 C C . HIS A 1 89 ? 7.374 2.991 -6.921 1.00 86.94 89 HIS A C 1
ATOM 680 O O . HIS A 1 89 ? 7.444 2.180 -5.996 1.00 86.94 89 HIS A O 1
ATOM 686 N N . TRP A 1 90 ? 7.056 2.628 -8.167 1.00 87.06 90 TRP A N 1
ATOM 687 C CA . TRP A 1 90 ? 6.721 1.257 -8.539 1.00 87.06 90 TRP A CA 1
ATOM 688 C C . TRP A 1 90 ? 7.935 0.340 -8.508 1.00 87.06 90 TRP A C 1
ATOM 690 O O . TRP A 1 90 ? 7.829 -0.776 -7.996 1.00 87.06 90 TRP A O 1
ATOM 700 N N . SER A 1 91 ? 9.103 0.827 -8.930 1.00 85.25 91 SER A N 1
ATOM 701 C CA . SER A 1 91 ? 10.370 0.111 -8.737 1.00 85.25 91 SER A CA 1
ATOM 702 C C . SER A 1 91 ? 10.632 -0.202 -7.260 1.00 85.25 91 SER A C 1
ATOM 704 O O . SER A 1 91 ? 11.018 -1.320 -6.917 1.00 85.25 91 SER A O 1
ATOM 706 N N . HIS A 1 92 ? 10.368 0.751 -6.359 1.00 85.88 92 HIS A N 1
ATOM 707 C CA . HIS A 1 92 ? 10.526 0.514 -4.922 1.00 85.88 92 HIS A CA 1
ATOM 708 C C . HIS A 1 92 ? 9.536 -0.530 -4.393 1.00 85.88 92 HIS A C 1
ATOM 710 O O . HIS A 1 92 ? 9.929 -1.449 -3.675 1.00 85.88 92 HIS A O 1
ATOM 716 N N . VAL A 1 93 ? 8.262 -0.406 -4.770 1.00 89.00 93 VAL A N 1
ATOM 717 C CA . VAL A 1 93 ? 7.219 -1.363 -4.390 1.00 89.00 93 VAL A CA 1
ATOM 718 C C . VAL A 1 93 ? 7.579 -2.770 -4.889 1.00 89.00 93 VAL A C 1
ATOM 720 O O . VAL A 1 93 ? 7.494 -3.716 -4.117 1.00 89.00 93 VAL A O 1
ATOM 723 N N . SER A 1 94 ? 8.062 -2.907 -6.128 1.00 86.81 94 SER A N 1
ATOM 724 C CA . SER A 1 94 ? 8.535 -4.170 -6.721 1.00 86.81 94 SER A CA 1
ATOM 725 C C . SER A 1 94 ? 9.728 -4.794 -6.002 1.00 86.81 94 SER A C 1
ATOM 727 O O . SER A 1 94 ? 9.722 -5.986 -5.682 1.00 86.81 94 SER A O 1
ATOM 729 N N . ALA A 1 95 ? 10.734 -3.989 -5.658 1.00 86.69 95 ALA A N 1
ATOM 730 C CA . ALA A 1 95 ? 11.861 -4.478 -4.874 1.00 86.69 95 ALA A CA 1
ATOM 731 C C . ALA A 1 95 ? 11.399 -5.003 -3.503 1.00 86.69 95 ALA A C 1
ATOM 733 O O . ALA A 1 95 ? 11.825 -6.074 -3.068 1.00 86.69 95 ALA A O 1
ATOM 734 N N . MET A 1 96 ? 10.489 -4.281 -2.841 1.00 89.56 96 MET A N 1
ATOM 735 C CA . MET A 1 96 ? 9.980 -4.679 -1.532 1.00 89.56 96 MET A CA 1
ATOM 736 C C . MET A 1 96 ? 9.096 -5.927 -1.575 1.00 89.56 96 MET A C 1
ATOM 738 O O . MET A 1 96 ? 9.251 -6.782 -0.706 1.00 89.56 96 MET A O 1
ATOM 742 N N . THR A 1 97 ? 8.186 -6.063 -2.545 1.00 88.62 97 THR A N 1
ATOM 743 C CA . THR A 1 97 ? 7.354 -7.273 -2.675 1.00 88.62 97 THR A CA 1
ATOM 744 C C . THR A 1 97 ? 8.211 -8.502 -2.950 1.00 88.62 97 THR A C 1
ATOM 746 O O . THR A 1 97 ? 8.013 -9.529 -2.304 1.00 88.62 97 THR A O 1
ATOM 749 N N . THR A 1 98 ? 9.225 -8.364 -3.808 1.00 88.56 98 THR A N 1
ATOM 750 C CA . THR A 1 98 ? 10.198 -9.427 -4.096 1.00 88.56 98 THR A CA 1
ATOM 751 C C . THR A 1 98 ? 10.979 -9.815 -2.842 1.00 88.56 98 THR A C 1
ATOM 753 O O . THR A 1 98 ? 11.074 -10.994 -2.506 1.00 88.56 98 THR A O 1
ATOM 756 N N . TYR A 1 99 ? 11.513 -8.831 -2.110 1.00 89.50 99 TYR A N 1
ATOM 757 C CA . TYR A 1 99 ? 12.281 -9.077 -0.887 1.00 89.50 99 TYR A CA 1
ATOM 758 C C . TYR A 1 99 ? 11.442 -9.766 0.197 1.00 89.50 99 TYR A C 1
ATOM 760 O O . TYR A 1 99 ? 11.919 -10.671 0.879 1.00 89.50 99 TYR A O 1
ATOM 768 N N . LEU A 1 100 ? 10.187 -9.340 0.351 1.00 90.06 100 LEU A N 1
ATOM 769 C CA . LEU A 1 100 ? 9.238 -9.905 1.309 1.00 90.06 100 LEU A CA 1
ATOM 770 C C . LEU A 1 100 ? 8.624 -11.231 0.840 1.00 90.06 100 LEU A C 1
ATOM 772 O O . LEU A 1 100 ? 7.884 -11.841 1.609 1.00 90.06 100 LEU A O 1
ATOM 776 N N . GLN A 1 101 ? 8.915 -11.667 -0.391 1.00 90.81 101 GLN A N 1
ATOM 777 C CA . GLN A 1 101 ? 8.325 -12.850 -1.023 1.00 90.81 101 GLN A CA 1
ATOM 778 C C . GLN A 1 101 ? 6.790 -12.824 -0.981 1.00 90.81 101 GLN A C 1
ATOM 780 O O . GLN A 1 101 ? 6.137 -13.841 -0.737 1.00 90.81 101 GLN A O 1
ATOM 785 N N . LEU A 1 102 ? 6.206 -11.638 -1.183 1.00 87.75 102 LEU A N 1
ATOM 786 C CA . LEU A 1 102 ? 4.756 -11.511 -1.260 1.00 87.75 102 LEU A CA 1
ATOM 787 C C . LEU A 1 102 ? 4.263 -12.162 -2.558 1.00 87.75 102 LEU A C 1
ATOM 789 O O . LEU A 1 102 ? 4.908 -11.996 -3.592 1.00 87.75 102 LEU A O 1
ATOM 793 N N . PRO A 1 103 ? 3.130 -12.884 -2.534 1.00 86.19 103 PRO A N 1
ATOM 794 C CA . PRO A 1 103 ? 2.569 -13.448 -3.751 1.00 86.19 103 PRO A CA 1
ATOM 795 C C . PRO A 1 103 ? 2.233 -12.359 -4.775 1.00 86.19 103 PRO A C 1
ATOM 797 O O . PRO A 1 103 ? 1.618 -11.356 -4.416 1.00 86.19 103 PRO A O 1
ATOM 800 N N . ASP A 1 104 ? 2.547 -12.593 -6.050 1.00 76.62 104 ASP A N 1
ATOM 801 C CA . ASP A 1 104 ? 2.355 -11.604 -7.126 1.00 76.62 104 ASP A CA 1
ATOM 802 C C . ASP A 1 104 ? 0.905 -11.102 -7.238 1.00 76.62 104 ASP A C 1
ATOM 804 O O . ASP A 1 104 ? 0.657 -9.938 -7.534 1.00 76.62 104 ASP A O 1
ATOM 808 N N . HIS A 1 105 ? -0.074 -11.958 -6.936 1.00 79.69 105 HIS A N 1
ATOM 809 C CA . HIS A 1 105 ? -1.495 -11.602 -6.982 1.00 79.69 105 HIS A CA 1
ATOM 810 C C . HIS A 1 105 ? -1.929 -10.626 -5.877 1.00 79.69 105 HIS A C 1
ATOM 812 O O . HIS A 1 105 ? -3.016 -10.061 -5.962 1.00 79.69 105 HIS A O 1
ATOM 818 N N . LEU A 1 106 ? -1.114 -10.425 -4.835 1.00 81.44 106 LEU A N 1
ATOM 819 C CA . LEU A 1 106 ? -1.396 -9.453 -3.776 1.00 81.44 106 LEU A CA 1
ATOM 820 C C . LEU A 1 106 ? -1.237 -8.012 -4.285 1.00 81.44 106 LEU A C 1
ATOM 822 O O . LEU A 1 106 ? -1.790 -7.082 -3.697 1.00 81.44 106 LEU A O 1
ATOM 826 N N . LEU A 1 107 ? -0.499 -7.831 -5.385 1.00 86.31 107 LEU A N 1
ATOM 827 C CA . LEU A 1 107 ? -0.252 -6.536 -5.989 1.00 86.31 107 LEU A CA 1
ATOM 828 C C . LEU A 1 107 ? -0.344 -6.602 -7.519 1.00 86.31 107 LEU A C 1
ATOM 830 O O . LEU A 1 107 ? 0.644 -6.802 -8.223 1.00 86.31 107 LEU A O 1
ATOM 834 N N . ASP A 1 108 ? -1.542 -6.345 -8.040 1.00 89.25 108 ASP A N 1
ATOM 835 C CA . ASP A 1 108 ? -1.749 -6.108 -9.469 1.00 89.25 108 ASP A CA 1
ATOM 836 C C . ASP A 1 108 ? -1.304 -4.685 -9.849 1.00 89.25 108 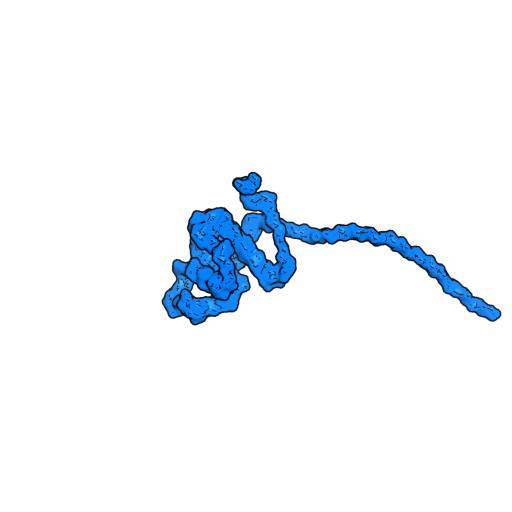ASP A C 1
ATOM 838 O O . ASP A 1 108 ? -2.093 -3.739 -9.860 1.00 89.25 108 ASP A O 1
ATOM 842 N N . TYR A 1 109 ? -0.015 -4.532 -10.160 1.00 86.00 109 TYR A N 1
ATOM 843 C CA . TYR A 1 109 ? 0.588 -3.261 -10.579 1.00 86.00 109 TYR A CA 1
ATOM 844 C C . TYR A 1 109 ? -0.174 -2.589 -11.724 1.00 86.00 109 TYR A C 1
ATOM 846 O O . TYR A 1 109 ? -0.420 -1.384 -11.688 1.00 86.00 109 TYR A O 1
ATOM 854 N N . MET A 1 110 ? -0.555 -3.364 -12.740 1.00 88.06 110 MET A N 1
ATOM 855 C CA . MET A 1 110 ? -1.204 -2.837 -13.939 1.00 88.06 110 MET A CA 1
ATOM 856 C C . MET A 1 110 ? -2.641 -2.410 -13.636 1.00 88.06 110 MET A C 1
ATOM 858 O O . MET A 1 110 ? -3.097 -1.359 -14.098 1.00 88.06 110 MET A O 1
ATOM 862 N N . GLY A 1 111 ? -3.343 -3.184 -12.811 1.00 90.62 111 GLY A N 1
ATOM 863 C CA . GLY A 1 111 ? -4.658 -2.830 -12.299 1.00 90.62 111 GLY A CA 1
ATOM 864 C C . GLY A 1 111 ? -4.626 -1.546 -11.473 1.00 90.62 111 GLY A C 1
ATOM 865 O O . GLY A 1 111 ? -5.431 -0.647 -11.715 1.00 90.62 111 GLY A O 1
ATOM 866 N N . VAL A 1 112 ? -3.669 -1.399 -10.551 1.00 92.00 112 VAL A N 1
ATOM 867 C CA . VAL A 1 112 ? -3.569 -0.181 -9.730 1.00 92.00 112 VAL A CA 1
ATOM 868 C C . VAL A 1 112 ? -3.189 1.028 -10.583 1.00 92.00 112 VAL A C 1
ATOM 870 O O . VAL A 1 112 ? -3.851 2.062 -10.494 1.00 92.00 112 VAL A O 1
ATOM 873 N N . ALA A 1 113 ? -2.189 0.904 -11.461 1.00 89.19 113 ALA A N 1
ATOM 874 C CA . ALA A 1 113 ? -1.755 1.989 -12.343 1.00 89.19 113 ALA A CA 1
ATOM 875 C C . ALA A 1 113 ? -2.859 2.443 -13.319 1.00 89.19 113 ALA A C 1
ATOM 877 O O . ALA A 1 113 ? -2.944 3.622 -13.656 1.00 89.19 113 ALA A O 1
ATOM 878 N N . SER A 1 114 ? -3.753 1.538 -13.734 1.00 89.69 114 SER A N 1
ATOM 879 C CA . SER A 1 114 ? -4.931 1.878 -14.550 1.00 89.69 114 SER A CA 1
ATOM 880 C C . SER A 1 114 ? -6.114 2.434 -13.741 1.00 89.69 114 SER A C 1
ATOM 882 O O . SER A 1 114 ? -7.082 2.925 -14.323 1.00 89.69 114 SER A O 1
ATOM 884 N N . GLY A 1 115 ? -6.040 2.429 -12.404 1.00 86.06 115 GLY A N 1
ATOM 885 C CA . GLY A 1 115 ? -7.108 2.888 -11.512 1.00 86.06 115 GLY A CA 1
ATOM 886 C C . GLY A 1 115 ? -8.258 1.896 -11.344 1.00 86.06 115 GLY A C 1
ATOM 887 O O . GLY A 1 115 ? -9.372 2.320 -11.030 1.00 86.06 115 GLY A O 1
ATOM 888 N N . SER A 1 116 ? -8.015 0.602 -11.571 1.00 91.94 116 SER A N 1
ATOM 889 C CA . SER A 1 116 ? -8.998 -0.457 -11.339 1.00 91.94 116 SER A CA 1
ATOM 890 C C . SER A 1 116 ? -9.440 -0.471 -9.878 1.00 91.94 116 SER A C 1
ATOM 892 O O . SER A 1 116 ? -8.611 -0.481 -8.968 1.00 91.94 116 SER A O 1
ATOM 894 N N . PHE A 1 117 ? -10.756 -0.511 -9.652 1.00 90.44 117 PHE A N 1
ATOM 895 C CA . PHE A 1 117 ? -11.302 -0.576 -8.299 1.00 90.44 117 PHE A CA 1
ATOM 896 C C . PHE A 1 117 ? -10.793 -1.815 -7.556 1.00 90.44 117 PHE A C 1
ATOM 898 O O . PHE A 1 117 ? -10.290 -1.695 -6.445 1.00 90.44 117 PHE A O 1
ATOM 905 N N . GLU A 1 118 ? -10.904 -2.988 -8.182 1.00 90.62 118 GLU A N 1
ATOM 906 C CA . GLU A 1 118 ? -10.569 -4.276 -7.570 1.00 90.62 118 GLU A CA 1
ATOM 907 C C . GLU A 1 118 ? -9.093 -4.345 -7.172 1.00 90.62 118 GLU A C 1
ATOM 909 O O . GLU A 1 118 ? -8.781 -4.670 -6.028 1.00 90.62 118 GLU A O 1
ATOM 914 N N . ALA A 1 119 ? -8.195 -3.943 -8.074 1.00 91.81 119 ALA A N 1
ATOM 915 C CA . ALA A 1 119 ? -6.760 -3.944 -7.811 1.00 91.81 119 ALA A CA 1
ATOM 916 C C . ALA A 1 119 ? -6.376 -2.927 -6.723 1.00 91.81 119 ALA A C 1
ATOM 918 O O . ALA A 1 119 ? -5.708 -3.277 -5.749 1.00 91.81 119 ALA A O 1
ATOM 919 N N . SER A 1 120 ? -6.838 -1.676 -6.848 1.00 93.19 120 SER A N 1
ATOM 920 C CA . SER A 1 120 ? -6.520 -0.594 -5.907 1.00 93.19 120 SER A CA 1
ATOM 921 C C . SER A 1 120 ? -7.105 -0.824 -4.515 1.00 93.19 120 SER A C 1
ATOM 923 O O . SER A 1 120 ? -6.450 -0.564 -3.506 1.00 93.19 120 SER A O 1
ATOM 925 N N . TYR A 1 121 ? -8.340 -1.315 -4.434 1.00 92.19 121 TYR A N 1
ATOM 926 C CA . TYR A 1 121 ? -8.956 -1.632 -3.153 1.00 92.19 121 TYR A CA 1
ATOM 927 C C . TYR A 1 121 ? -8.328 -2.885 -2.535 1.00 92.19 121 TYR A C 1
ATOM 929 O O . TYR A 1 121 ? -7.983 -2.876 -1.352 1.00 92.19 121 TYR A O 1
ATOM 937 N N . GLY A 1 122 ? -8.109 -3.930 -3.339 1.00 91.50 122 GLY A N 1
ATOM 938 C CA . GLY A 1 122 ? -7.509 -5.187 -2.898 1.00 91.50 122 GLY A CA 1
ATOM 939 C C . GLY A 1 122 ? -6.124 -5.001 -2.279 1.00 91.50 122 GLY A C 1
ATOM 940 O O . GLY A 1 122 ? -5.861 -5.537 -1.199 1.00 91.50 122 GLY A O 1
ATOM 941 N N . VAL A 1 123 ? -5.259 -4.181 -2.890 1.00 93.38 123 VAL A N 1
ATOM 942 C CA . VAL A 1 123 ? -3.932 -3.899 -2.318 1.00 93.38 123 VAL A CA 1
ATOM 943 C C . VAL A 1 123 ? -4.026 -3.135 -0.995 1.00 93.38 123 VAL A C 1
ATOM 945 O O . VAL A 1 123 ? -3.339 -3.489 -0.036 1.00 93.38 123 VAL A O 1
ATOM 948 N N . LEU A 1 124 ? -4.895 -2.121 -0.894 1.00 94.00 124 LEU A N 1
ATOM 949 C CA . LEU A 1 124 ? -5.041 -1.344 0.341 1.00 94.00 124 LEU A CA 1
ATOM 950 C C . LEU A 1 124 ? -5.552 -2.212 1.488 1.00 94.00 124 LEU A C 1
ATOM 952 O O . LEU A 1 124 ? -5.016 -2.144 2.593 1.00 94.00 124 LEU A O 1
ATOM 956 N N . VAL A 1 125 ? -6.543 -3.060 1.216 1.00 92.88 125 VAL A N 1
ATOM 957 C CA . VAL A 1 125 ? -7.055 -4.033 2.184 1.00 92.88 125 VAL A CA 1
ATOM 958 C C . VAL A 1 125 ? -5.964 -5.008 2.616 1.00 92.88 125 VAL A C 1
ATOM 960 O O . VAL A 1 125 ? -5.791 -5.248 3.812 1.00 92.88 125 VAL A O 1
ATOM 963 N N . SER A 1 126 ? -5.189 -5.526 1.664 1.00 92.12 126 SER A N 1
ATOM 964 C CA . SER A 1 126 ? -4.092 -6.448 1.955 1.00 92.12 126 SER A CA 1
ATOM 965 C C . SER A 1 126 ? -3.043 -5.796 2.855 1.00 92.12 126 SER A C 1
ATOM 967 O O . SER A 1 126 ? -2.662 -6.363 3.876 1.00 92.12 126 SER A O 1
ATOM 969 N N . PHE A 1 127 ? -2.615 -4.570 2.547 1.00 93.69 127 PHE A N 1
ATOM 970 C CA . PHE A 1 127 ? -1.640 -3.849 3.370 1.00 93.69 127 PHE A CA 1
ATOM 971 C C . PHE A 1 127 ? -2.202 -3.451 4.737 1.00 93.69 127 PHE A C 1
ATOM 973 O O . PHE A 1 127 ? -1.477 -3.512 5.731 1.00 93.69 127 PHE A O 1
ATOM 980 N N . TYR A 1 128 ? -3.486 -3.094 4.816 1.00 94.50 128 TYR A N 1
ATOM 981 C CA . TYR A 1 128 ? -4.164 -2.847 6.087 1.00 94.50 128 TYR A CA 1
ATOM 982 C C . TYR A 1 128 ? -4.107 -4.087 6.978 1.00 94.50 128 TYR A C 1
ATOM 984 O O . TYR A 1 128 ? -3.724 -4.006 8.147 1.00 94.50 128 TYR A O 1
ATOM 992 N N . PHE A 1 129 ? -4.429 -5.246 6.405 1.00 91.88 129 PHE A N 1
ATOM 993 C CA . PHE A 1 129 ? -4.417 -6.514 7.115 1.00 91.88 129 PHE A CA 1
ATOM 994 C C . PHE A 1 129 ? -3.003 -6.921 7.546 1.00 91.88 129 PHE A C 1
ATOM 996 O O . PHE A 1 129 ? -2.796 -7.260 8.709 1.00 91.88 129 PHE A O 1
ATOM 1003 N N . LEU A 1 130 ? -2.006 -6.794 6.663 1.00 91.06 130 LEU A N 1
ATOM 1004 C CA . LEU A 1 130 ? -0.599 -7.057 6.989 1.00 91.06 130 LEU A CA 1
ATOM 1005 C C . LEU A 1 130 ? -0.082 -6.152 8.118 1.00 91.06 130 LEU A C 1
ATOM 1007 O O . LEU A 1 130 ? 0.645 -6.613 8.996 1.00 91.06 130 LEU A O 1
ATOM 1011 N N . ASN A 1 131 ? -0.488 -4.880 8.139 1.00 94.00 131 ASN A N 1
ATOM 1012 C CA . ASN A 1 131 ? -0.177 -3.964 9.236 1.00 94.00 131 ASN A CA 1
ATOM 1013 C C . ASN A 1 131 ? -0.866 -4.357 10.555 1.00 94.00 131 ASN A C 1
ATOM 1015 O O . ASN A 1 131 ? -0.309 -4.144 11.628 1.00 94.00 131 ASN A O 1
ATOM 1019 N N . GLY A 1 132 ? -2.083 -4.898 10.495 1.00 92.25 132 GLY A N 1
ATOM 1020 C CA . GLY A 1 132 ? -2.765 -5.436 11.671 1.00 92.25 132 GLY A CA 1
ATOM 1021 C C . GLY A 1 132 ? -2.054 -6.673 12.222 1.00 92.25 132 GLY A C 1
ATOM 1022 O O . GLY A 1 132 ? -1.764 -6.734 13.418 1.00 92.25 132 GLY A O 1
ATOM 1023 N N . LEU A 1 133 ? -1.688 -7.607 11.339 1.00 90.12 133 LEU A N 1
ATOM 1024 C CA . LEU A 1 133 ? -0.964 -8.833 11.683 1.00 90.12 133 LEU A CA 1
ATOM 1025 C C . LEU A 1 133 ? 0.431 -8.576 12.256 1.00 90.12 133 LEU A C 1
ATOM 1027 O O . LEU A 1 133 ? 0.866 -9.304 13.147 1.00 90.12 133 LEU A O 1
ATOM 1031 N N . SER A 1 134 ? 1.130 -7.535 11.792 1.00 88.38 134 SER A N 1
ATOM 1032 C CA . SER A 1 134 ? 2.439 -7.169 12.349 1.00 88.38 134 SER A CA 1
ATOM 1033 C C . SER A 1 134 ? 2.356 -6.678 13.799 1.00 88.38 134 SER A C 1
ATOM 1035 O O . SER A 1 134 ? 3.361 -6.687 14.508 1.00 88.38 134 SER A O 1
ATOM 1037 N N . GLN A 1 135 ? 1.166 -6.275 14.256 1.00 88.88 135 GLN A N 1
ATOM 1038 C CA . GLN A 1 135 ? 0.922 -5.787 15.614 1.00 88.88 135 GLN A CA 1
ATOM 1039 C C . GLN A 1 135 ? 0.230 -6.827 16.501 1.00 88.88 135 GLN A C 1
ATOM 1041 O O . GLN A 1 135 ? 0.490 -6.872 17.704 1.00 88.88 135 GLN A O 1
ATOM 1046 N N . LYS A 1 136 ? -0.678 -7.634 15.938 1.00 90.75 136 LYS A N 1
ATOM 1047 C CA . LYS A 1 136 ? -1.486 -8.627 16.658 1.00 90.75 136 LYS A CA 1
ATOM 1048 C C . LYS A 1 136 ? -1.674 -9.879 15.807 1.00 90.75 136 LYS A C 1
ATOM 1050 O O . LYS A 1 136 ? -2.211 -9.810 14.709 1.00 90.75 136 LYS A O 1
ATOM 1055 N N . HIS A 1 137 ? -1.289 -11.034 16.340 1.00 86.75 137 HIS A N 1
ATOM 1056 C CA . HIS A 1 137 ? -1.377 -12.304 15.614 1.00 86.75 137 HIS A CA 1
ATOM 1057 C C . HIS A 1 137 ? -2.827 -12.763 15.367 1.00 86.75 137 HIS A C 1
ATOM 1059 O O . HIS A 1 137 ? -3.105 -13.451 14.392 1.00 86.75 137 HIS A O 1
ATOM 1065 N N . ASP A 1 138 ? -3.761 -12.393 16.240 1.00 88.88 138 ASP A N 1
ATOM 1066 C CA . ASP A 1 138 ? -5.194 -12.689 16.142 1.00 88.88 138 ASP A CA 1
ATOM 1067 C C . ASP A 1 138 ? -5.987 -11.543 15.491 1.00 88.88 138 ASP A C 1
ATOM 1069 O O . ASP A 1 138 ? -7.187 -11.390 15.727 1.00 88.88 138 ASP A O 1
ATOM 1073 N N . PHE A 1 139 ? -5.321 -10.711 14.683 1.00 90.12 139 PHE A N 1
ATOM 1074 C CA . PHE A 1 139 ? -5.972 -9.594 14.017 1.00 90.12 139 PHE A CA 1
ATOM 1075 C C . PHE A 1 139 ? -7.065 -10.075 13.057 1.00 90.12 139 PHE A C 1
ATOM 1077 O O . PHE A 1 139 ? -6.812 -10.819 12.110 1.00 90.12 139 PHE A O 1
ATOM 1084 N N . ALA A 1 140 ? -8.280 -9.585 13.283 1.00 87.06 140 ALA A N 1
ATOM 1085 C CA . ALA A 1 140 ? -9.431 -9.779 12.418 1.00 87.06 140 ALA A CA 1
ATOM 1086 C C . ALA A 1 140 ? -10.156 -8.443 12.234 1.00 87.06 140 ALA A C 1
ATOM 1088 O O . ALA A 1 140 ? -10.144 -7.587 13.124 1.00 87.06 140 ALA A O 1
ATOM 1089 N N . VAL A 1 141 ? -10.786 -8.267 11.076 1.00 85.44 141 VAL A N 1
ATOM 1090 C CA . VAL A 1 141 ? -11.565 -7.072 10.759 1.00 85.44 141 VAL A CA 1
ATOM 1091 C C . VAL A 1 141 ? -12.773 -7.439 9.907 1.00 85.44 141 VAL A C 1
ATOM 1093 O O . VAL A 1 141 ? -12.669 -8.259 8.996 1.00 85.44 141 VAL A O 1
ATOM 1096 N N . ASP A 1 142 ? -13.908 -6.812 10.206 1.00 85.44 142 ASP A N 1
ATOM 1097 C CA . ASP A 1 142 ? -15.134 -6.941 9.427 1.00 85.44 142 ASP A CA 1
ATOM 1098 C C . ASP A 1 142 ? -15.248 -5.767 8.458 1.00 85.44 142 ASP A C 1
ATOM 1100 O O . ASP A 1 142 ? -15.175 -4.606 8.866 1.00 85.44 142 ASP A O 1
ATOM 1104 N N . PHE A 1 143 ? -15.470 -6.048 7.176 1.00 80.56 143 PHE A N 1
ATOM 1105 C CA . PHE A 1 143 ? -15.668 -5.006 6.171 1.00 80.56 143 PHE A CA 1
ATOM 1106 C C . PHE A 1 143 ? -17.126 -4.544 6.123 1.00 80.56 143 PHE A C 1
ATOM 1108 O O . PHE A 1 143 ? -18.059 -5.347 6.212 1.00 80.56 143 PHE A O 1
ATOM 1115 N N . ALA A 1 144 ? -17.337 -3.235 5.966 1.00 79.56 144 ALA A N 1
ATOM 1116 C CA . ALA A 1 144 ? -18.673 -2.671 5.812 1.00 79.56 144 ALA A CA 1
ATOM 1117 C C . ALA A 1 144 ? -19.297 -3.109 4.476 1.00 79.56 144 ALA A C 1
ATOM 1119 O O . ALA A 1 144 ? -18.683 -2.950 3.428 1.00 79.56 144 ALA A O 1
ATOM 1120 N N . HIS A 1 145 ? -20.529 -3.627 4.497 1.00 64.88 145 HIS A N 1
ATOM 1121 C CA . HIS A 1 145 ? -21.278 -3.983 3.287 1.00 64.88 145 HIS A CA 1
ATOM 1122 C C . HIS A 1 145 ? -22.322 -2.903 2.937 1.00 64.88 145 HIS A C 1
ATOM 1124 O O . HIS A 1 145 ? -23.018 -2.449 3.851 1.00 64.88 145 HIS A O 1
ATOM 1130 N N . PRO A 1 146 ? -22.505 -2.545 1.650 1.00 62.41 146 PRO A N 1
ATOM 1131 C CA . PRO A 1 146 ? -21.664 -2.904 0.508 1.00 62.41 146 PRO A CA 1
ATOM 1132 C C . PRO A 1 146 ? -20.391 -2.048 0.449 1.00 62.41 146 PRO A C 1
ATOM 1134 O O . PRO A 1 146 ? -20.421 -0.845 0.692 1.00 62.41 146 PRO A O 1
ATOM 1137 N N . ILE A 1 147 ? -19.277 -2.671 0.069 1.00 61.91 147 ILE A N 1
ATOM 1138 C CA . ILE A 1 147 ? -17.983 -1.990 -0.094 1.00 61.91 147 ILE A CA 1
ATOM 1139 C C . ILE A 1 147 ? -17.977 -1.122 -1.370 1.00 61.91 147 ILE A C 1
ATOM 1141 O O . ILE A 1 147 ? -17.316 -0.085 -1.424 1.00 61.91 147 ILE A O 1
ATOM 1145 N N . HIS A 1 148 ? -18.744 -1.525 -2.391 1.00 58.34 148 HIS A N 1
ATOM 1146 C CA . HIS A 1 148 ? -18.897 -0.817 -3.661 1.00 58.34 148 HIS A CA 1
ATOM 1147 C C . HIS A 1 148 ? -20.324 -1.023 -4.204 1.00 58.34 148 HIS A C 1
ATOM 1149 O O . HIS A 1 148 ? -20.723 -2.174 -4.388 1.00 58.34 148 HIS A O 1
ATOM 1155 N N . PRO A 1 149 ? -21.106 0.039 -4.479 1.00 54.75 149 PRO A N 1
ATOM 1156 C CA . PRO A 1 149 ? -22.504 -0.109 -4.895 1.00 54.75 149 PRO A CA 1
ATOM 1157 C C . PRO A 1 149 ? -22.715 -0.914 -6.197 1.00 54.75 149 PRO A C 1
ATOM 1159 O O . PRO A 1 149 ? -23.676 -1.668 -6.258 1.00 54.75 149 PRO A O 1
ATOM 1162 N N . PRO A 1 150 ? -21.835 -0.834 -7.217 1.00 56.88 150 PRO A N 1
ATOM 1163 C CA . PRO A 1 150 ? -21.911 -1.698 -8.405 1.00 56.88 150 PRO A CA 1
ATOM 1164 C C . PRO A 1 150 ? -21.627 -3.195 -8.191 1.00 56.88 150 PRO A C 1
ATOM 1166 O O . PRO A 1 150 ? -21.777 -3.960 -9.137 1.00 56.88 150 PRO A O 1
ATOM 1169 N N . LEU A 1 151 ? -21.154 -3.606 -7.011 1.00 47.62 151 LEU A N 1
ATOM 1170 C CA . LEU A 1 151 ? -20.855 -5.008 -6.673 1.00 47.62 151 LEU A CA 1
ATOM 1171 C C . LEU A 1 151 ? -21.858 -5.591 -5.657 1.00 47.62 151 LEU A C 1
ATOM 1173 O O . LEU A 1 151 ? -21.624 -6.683 -5.142 1.00 47.62 151 LEU A O 1
ATOM 1177 N N . ALA A 1 152 ? -22.922 -4.845 -5.338 1.00 43.62 152 ALA A N 1
ATOM 1178 C CA . ALA A 1 152 ? -23.953 -5.195 -4.360 1.00 43.62 152 ALA A CA 1
ATOM 1179 C C . ALA A 1 152 ? -25.195 -5.817 -5.009 1.00 43.62 152 ALA A C 1
ATOM 1181 O O . ALA A 1 152 ? -25.543 -5.401 -6.138 1.00 43.62 152 ALA A O 1
#